Protein AF-A0A2A3VK66-F1 (afdb_monomer)

pLDDT: mean 79.7, std 14.82, range [38.5, 93.0]

Secondary structure (DSSP, 8-state):
---TT--EEEEEEEESSTTT-EEEEEEETTTTEEEEEESS--HHHHHHHHHHHHHHHHTT--EEEE---S----

Nearest PDB structures (foldseek):
  6qbv-assembly2_D  TM=5.826E-01  e=1.536E-01  Human T-lymphotropic virus 2
  6do9-assembly1_A  TM=5.295E-01  e=7.597E-01  Halalkalibacterium halodurans C-125
  7zoq-assembly1_A  TM=3.531E-01  e=2.291E-01  Desulfonema magnum
  6ozs-assembly1_A  TM=3.880E-01  e=6.221E-01  Mus musculus
  6g5m-assembly2_A  TM=6.408E-01  e=3.514E+00  Thioalkalivibrio paradoxus ARh 1

Sequence (74 aa):
MDLYSVRRIAMEEFAIQKGHRNTTVIVDVERKRVLWIERRRSRAQIRPFFEQLGPVRSAQVQAVAMDMDTAYDV

Radius of gyration: 12.42 Å; Cα contacts (8 Å, |Δi|>4): 110; chains: 1; bounding box: 27×22×31 Å

Solvent-accessible surface area (backbone atoms only — not comparable to full-atom values): 4656 Å² total; per-residue (Å²): 133,93,65,93,77,54,35,40,37,36,44,45,76,44,68,80,50,98,83,85,47,44,28,29,36,33,27,31,66,87,78,75,38,83,75,46,79,34,77,48,89,44,71,82,66,49,45,60,57,54,62,71,56,28,72,77,46,54,71,48,46,76,46,75,48,64,71,97,64,99,75,82,80,132

Foldseek 3Di:
DDLPQQAEKEWDWDDPDPDDFIKIWIARPVVRGTQDIGRDDAPVRCVVSDVVCPDVSVVNHNYYHYDDDDRDDD

Mean predicted aligned error: 6.94 Å

Structure (mmCIF, N/CA/C/O backbone):
data_AF-A0A2A3VK66-F1
#
_entry.id   AF-A0A2A3VK66-F1
#
loop_
_atom_site.group_PDB
_atom_site.id
_atom_site.type_symbol
_atom_site.label_atom_id
_atom_site.label_alt_id
_atom_site.label_comp_id
_atom_site.label_asym_id
_atom_site.label_entity_id
_atom_site.label_seq_id
_atom_site.pdbx_PDB_ins_code
_atom_site.Cartn_x
_atom_site.Cartn_y
_atom_site.Cartn_z
_atom_site.occupancy
_atom_site.B_iso_or_equiv
_atom_site.auth_seq_id
_atom_site.auth_comp_id
_atom_site.auth_asym_id
_atom_site.auth_atom_id
_atom_site.pdbx_PDB_model_num
ATOM 1 N N . MET A 1 1 ? -9.251 8.715 -5.735 1.00 55.84 1 MET A N 1
ATOM 2 C CA . MET A 1 1 ? -9.250 7.295 -5.330 1.00 55.84 1 MET A CA 1
ATOM 3 C C . MET A 1 1 ? -9.806 7.231 -3.918 1.00 55.84 1 MET A C 1
ATOM 5 O O . MET A 1 1 ? -9.352 8.007 -3.087 1.00 55.84 1 MET A O 1
ATOM 9 N N . ASP A 1 2 ? -10.835 6.425 -3.664 1.00 63.69 2 ASP A N 1
ATOM 10 C CA . ASP A 1 2 ? -11.416 6.294 -2.322 1.00 63.69 2 ASP A CA 1
ATOM 11 C C . ASP A 1 2 ? -10.557 5.341 -1.478 1.00 63.69 2 ASP A C 1
ATOM 13 O O . ASP A 1 2 ? -10.542 4.135 -1.718 1.00 63.69 2 ASP A O 1
ATOM 17 N N . LEU A 1 3 ? -9.804 5.909 -0.532 1.00 67.06 3 LEU A N 1
ATOM 18 C CA . LEU A 1 3 ? -8.925 5.190 0.396 1.00 67.06 3 LEU A CA 1
ATOM 19 C C . LEU A 1 3 ?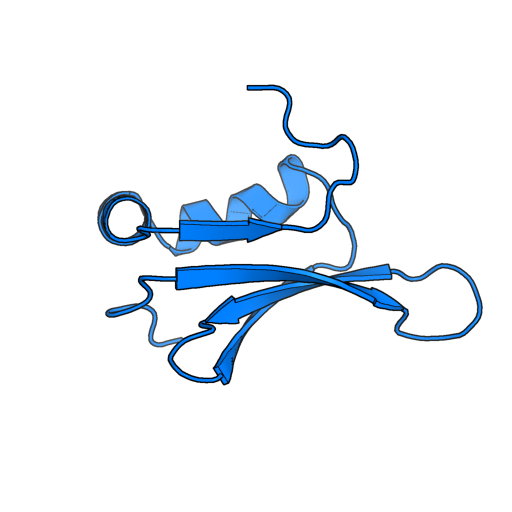 -9.491 5.157 1.830 1.00 67.06 3 LEU A C 1
ATOM 21 O O . LEU A 1 3 ? -8.788 4.747 2.749 1.00 67.06 3 LEU A O 1
ATOM 25 N N . TYR A 1 4 ? -10.734 5.607 2.061 1.00 64.88 4 TYR A N 1
ATOM 26 C CA . TYR A 1 4 ? -11.267 5.901 3.406 1.00 64.88 4 TYR A CA 1
ATOM 27 C C . TYR A 1 4 ? -11.499 4.682 4.314 1.00 64.88 4 TYR A C 1
ATOM 29 O O . TYR A 1 4 ? -11.932 4.840 5.452 1.00 64.88 4 TYR A O 1
ATOM 37 N N . SER A 1 5 ? -11.229 3.466 3.843 1.00 76.56 5 SER A N 1
ATOM 38 C CA . SER A 1 5 ? -11.536 2.244 4.592 1.00 76.56 5 SER A CA 1
ATOM 39 C C . SER A 1 5 ? -10.514 1.117 4.423 1.00 76.56 5 SER A C 1
ATOM 41 O O . SER A 1 5 ? -10.793 -0.032 4.774 1.00 76.56 5 SER A O 1
ATOM 43 N N . VAL A 1 6 ? -9.324 1.440 3.914 1.00 86.06 6 VAL A N 1
ATOM 44 C CA . VAL A 1 6 ? -8.250 0.467 3.697 1.00 86.06 6 VAL A CA 1
ATOM 45 C C . VAL A 1 6 ? -7.662 0.041 5.046 1.00 86.06 6 VAL A C 1
ATOM 47 O O . VAL A 1 6 ? -7.010 0.834 5.719 1.00 86.06 6 VAL A O 1
ATOM 50 N N . ARG A 1 7 ? -7.896 -1.215 5.445 1.00 90.75 7 ARG A N 1
ATOM 51 C CA . ARG A 1 7 ? -7.401 -1.783 6.716 1.00 90.75 7 ARG A CA 1
ATOM 52 C C . ARG A 1 7 ? -6.347 -2.860 6.530 1.00 90.75 7 ARG A C 1
ATOM 54 O O . ARG A 1 7 ? -5.492 -3.032 7.391 1.00 90.75 7 ARG A O 1
ATOM 61 N N . ARG A 1 8 ? -6.413 -3.605 5.432 1.00 93.00 8 ARG A N 1
ATOM 62 C CA . ARG A 1 8 ? -5.452 -4.657 5.107 1.00 93.00 8 ARG A CA 1
ATOM 63 C C . ARG A 1 8 ? -4.995 -4.444 3.681 1.00 93.00 8 ARG A C 1
ATOM 65 O O . ARG A 1 8 ? -5.829 -4.375 2.776 1.00 93.00 8 ARG A O 1
ATOM 72 N N . ILE A 1 9 ? -3.689 -4.325 3.499 1.00 92.88 9 ILE A N 1
ATOM 73 C CA . ILE A 1 9 ? -3.085 -4.202 2.176 1.00 92.88 9 ILE A CA 1
ATOM 74 C C . ILE A 1 9 ? -2.160 -5.377 1.903 1.00 92.88 9 ILE A C 1
ATOM 76 O O . ILE A 1 9 ? -1.572 -5.930 2.830 1.00 92.88 9 ILE A O 1
ATOM 80 N N . ALA A 1 10 ? -2.034 -5.750 0.636 1.00 90.94 10 ALA A N 1
ATOM 81 C CA . ALA A 1 10 ? -0.961 -6.620 0.176 1.00 90.94 10 ALA A CA 1
ATOM 82 C C . ALA A 1 10 ? -0.075 -5.862 -0.809 1.00 90.94 10 ALA A C 1
ATOM 84 O O . ALA A 1 10 ? -0.574 -5.064 -1.608 1.00 90.94 10 ALA A O 1
ATOM 85 N N . MET A 1 11 ? 1.227 -6.102 -0.718 1.00 90.38 11 MET A N 1
ATOM 86 C CA . MET A 1 11 ? 2.239 -5.579 -1.619 1.00 90.38 11 MET A CA 1
ATOM 87 C C . MET A 1 11 ? 2.877 -6.750 -2.347 1.00 90.38 11 MET A C 1
ATOM 89 O O . MET A 1 11 ? 3.577 -7.552 -1.734 1.00 90.38 11 MET A O 1
ATOM 93 N N . GLU A 1 12 ? 2.628 -6.829 -3.646 1.00 85.38 12 GLU A N 1
ATOM 94 C CA . GLU A 1 12 ? 3.059 -7.949 -4.478 1.00 85.38 12 GLU A CA 1
ATOM 95 C C . GLU A 1 12 ? 3.861 -7.445 -5.667 1.00 85.38 12 GLU A C 1
ATOM 97 O O . GLU A 1 12 ? 3.603 -6.364 -6.199 1.00 85.38 12 GLU A O 1
ATOM 102 N N . GLU A 1 13 ? 4.828 -8.239 -6.103 1.00 83.12 13 GLU A N 1
ATOM 103 C CA . GLU A 1 13 ? 5.661 -7.937 -7.257 1.00 83.12 13 GLU A CA 1
ATOM 104 C C . GLU A 1 13 ? 5.289 -8.877 -8.403 1.00 83.12 13 GLU A C 1
ATOM 106 O O . GLU A 1 13 ? 5.393 -10.094 -8.285 1.00 83.12 13 GLU A O 1
ATOM 111 N N . PHE A 1 14 ? 4.834 -8.327 -9.530 1.00 78.88 14 PHE A N 1
ATOM 112 C CA . PHE A 1 14 ? 4.469 -9.128 -10.697 1.00 78.88 14 PHE A CA 1
ATOM 113 C C . PHE A 1 14 ? 5.240 -8.680 -11.937 1.00 78.88 14 PHE A C 1
ATOM 115 O O . PHE A 1 14 ? 5.473 -7.490 -12.173 1.00 78.88 14 PHE A O 1
ATOM 122 N N . ALA A 1 15 ? 5.657 -9.651 -12.746 1.00 75.25 15 ALA A N 1
ATOM 123 C CA . ALA A 1 15 ? 6.357 -9.394 -13.994 1.00 75.25 15 ALA A CA 1
ATOM 124 C C . ALA A 1 15 ? 5.354 -8.992 -15.084 1.00 75.25 15 ALA A C 1
ATOM 126 O O . ALA A 1 15 ? 4.457 -9.760 -15.429 1.00 75.25 15 ALA A O 1
ATOM 127 N N . ILE A 1 16 ? 5.527 -7.802 -15.666 1.00 67.69 16 ILE A N 1
ATOM 128 C CA . ILE A 1 16 ? 4.647 -7.311 -16.742 1.00 67.69 16 ILE A CA 1
ATOM 129 C C . ILE A 1 16 ? 4.978 -7.973 -18.099 1.00 67.69 16 ILE A C 1
ATOM 131 O O . ILE A 1 16 ? 4.141 -7.982 -18.996 1.00 67.69 16 ILE A O 1
ATOM 135 N N . GLN A 1 17 ? 6.162 -8.580 -18.259 1.00 65.38 17 GLN A N 1
ATOM 136 C CA . GLN A 1 17 ? 6.577 -9.346 -19.448 1.00 65.38 17 GLN A CA 1
ATOM 137 C C . GLN A 1 17 ? 7.813 -10.217 -19.142 1.00 65.38 17 GLN A C 1
ATOM 139 O O . GLN A 1 17 ? 8.576 -9.906 -18.225 1.00 65.38 17 GLN A O 1
ATOM 144 N N . LYS A 1 18 ? 8.053 -11.281 -19.934 1.00 53.09 18 LYS A N 1
ATOM 145 C CA . LYS A 1 18 ? 9.313 -12.056 -19.893 1.00 53.09 18 LYS A CA 1
ATOM 146 C C . LYS A 1 18 ? 10.495 -11.115 -20.176 1.00 53.09 18 LYS A C 1
ATOM 148 O O . LYS A 1 18 ? 10.644 -10.667 -21.308 1.00 53.09 18 LYS A O 1
ATOM 153 N N . GLY A 1 19 ? 11.317 -10.830 -19.160 1.00 59.22 19 GLY A N 1
ATOM 154 C CA . GLY A 1 19 ? 12.552 -10.046 -19.315 1.00 59.22 19 GLY A CA 1
ATOM 155 C C . GLY A 1 19 ? 12.784 -8.897 -18.322 1.00 59.22 19 GLY A C 1
ATOM 156 O O . GLY A 1 19 ? 13.345 -7.886 -18.724 1.00 59.22 19 GLY A O 1
ATOM 157 N N . HIS A 1 20 ? 12.431 -9.043 -17.037 1.00 56.78 20 HIS A N 1
ATOM 158 C CA . HIS A 1 20 ? 12.919 -8.177 -15.937 1.00 56.78 20 HIS A CA 1
ATOM 1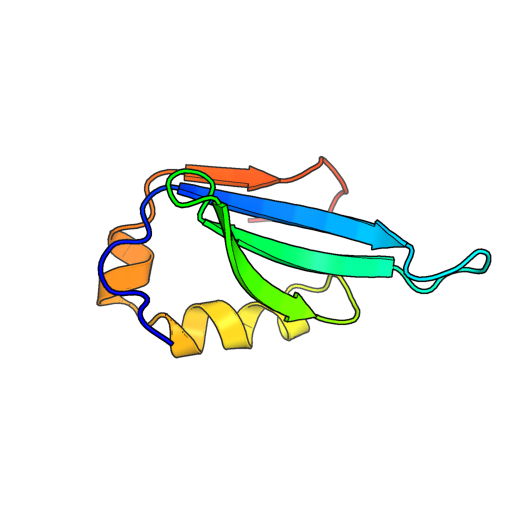59 C C . HIS A 1 20 ? 12.245 -6.804 -15.733 1.00 56.78 20 HIS A C 1
ATOM 161 O 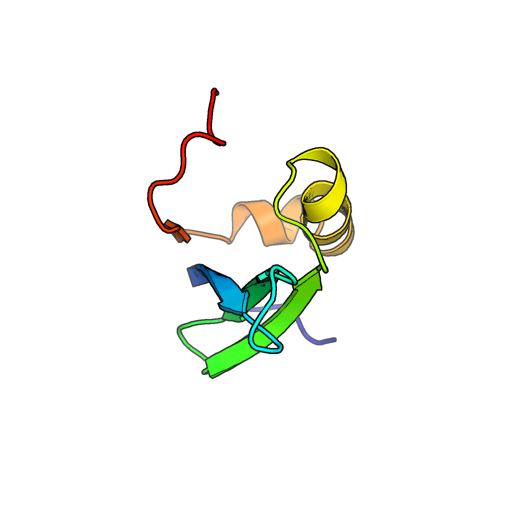O . HIS A 1 20 ? 12.885 -5.861 -15.263 1.00 56.78 20 HIS A O 1
ATOM 167 N N . ARG A 1 21 ? 10.942 -6.663 -16.014 1.00 62.78 21 ARG A N 1
ATOM 168 C CA . ARG A 1 21 ? 10.156 -5.517 -15.510 1.00 62.78 21 ARG A CA 1
ATOM 169 C C . ARG A 1 21 ? 9.151 -5.975 -14.475 1.00 62.78 21 ARG A C 1
ATOM 171 O O . ARG A 1 21 ? 7.985 -6.227 -14.783 1.00 62.78 21 ARG A O 1
ATOM 178 N N . ASN A 1 22 ? 9.642 -6.072 -13.254 1.00 69.69 22 ASN A N 1
ATOM 179 C CA . ASN A 1 22 ? 8.807 -6.298 -12.102 1.00 69.69 22 ASN A CA 1
ATOM 180 C C . ASN A 1 22 ? 8.101 -5.004 -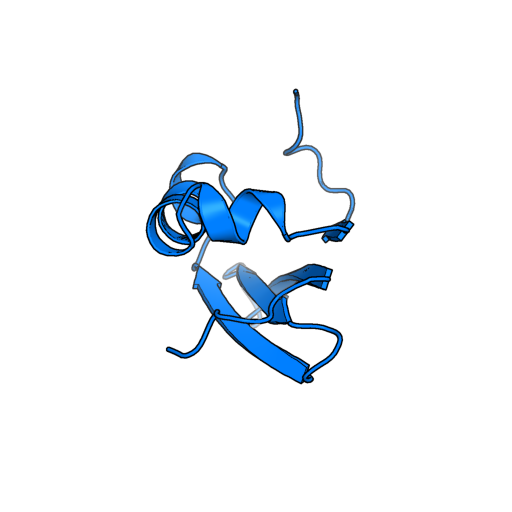11.707 1.00 69.69 22 ASN A C 1
ATOM 182 O O . ASN A 1 22 ? 8.680 -3.923 -11.769 1.00 69.69 22 ASN A O 1
ATOM 186 N N . THR A 1 23 ? 6.833 -5.103 -11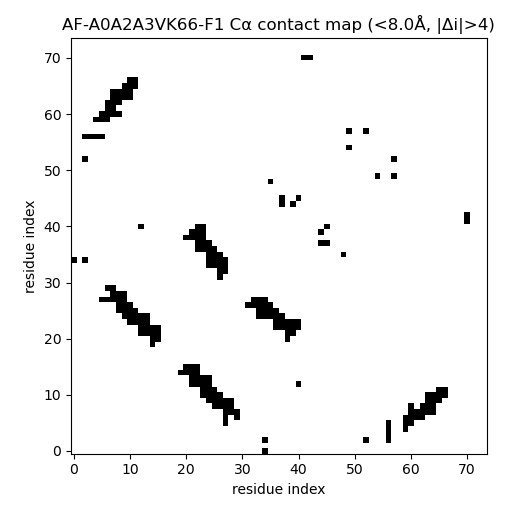.347 1.00 84.19 23 THR A N 1
ATOM 187 C CA . THR A 1 23 ? 6.028 -3.977 -10.886 1.00 84.19 23 THR A CA 1
ATOM 188 C C . THR A 1 23 ? 5.422 -4.342 -9.547 1.00 84.19 23 THR A C 1
ATOM 190 O O . THR A 1 23 ? 4.821 -5.402 -9.404 1.00 84.19 23 THR A O 1
ATOM 193 N N . THR A 1 24 ? 5.588 -3.453 -8.577 1.00 87.88 24 THR A N 1
ATOM 194 C CA . THR A 1 24 ? 4.945 -3.528 -7.273 1.00 87.88 24 THR A CA 1
ATOM 195 C C . THR A 1 24 ? 3.500 -3.076 -7.419 1.00 87.88 24 THR A C 1
ATOM 197 O O . THR A 1 24 ? 3.236 -1.962 -7.876 1.00 87.88 24 THR A O 1
ATOM 200 N N . VAL A 1 25 ? 2.554 -3.904 -7.002 1.00 89.94 25 VAL A N 1
ATOM 201 C CA . VAL A 1 25 ? 1.157 -3.518 -6.818 1.00 89.94 25 VAL A CA 1
ATOM 202 C C . VAL A 1 25 ? 0.845 -3.459 -5.334 1.00 89.94 25 VAL A C 1
ATOM 204 O O . VAL A 1 25 ? 1.246 -4.337 -4.577 1.00 89.94 25 VAL A O 1
ATOM 207 N N . ILE A 1 26 ? 0.111 -2.430 -4.923 1.00 91.25 26 ILE A N 1
ATOM 208 C CA . ILE A 1 26 ? -0.494 -2.362 -3.594 1.00 91.25 26 ILE A CA 1
ATOM 209 C C . ILE A 1 26 ? -1.992 -2.538 -3.775 1.00 91.25 26 ILE A C 1
ATOM 211 O O . ILE A 1 26 ? -2.619 -1.799 -4.540 1.00 91.25 26 ILE A O 1
ATOM 215 N N . VAL A 1 27 ? -2.570 -3.517 -3.087 1.00 92.06 27 VAL A N 1
ATOM 216 C CA . VAL A 1 27 ? -3.993 -3.852 -3.189 1.00 92.06 27 VAL A CA 1
ATOM 217 C C . VAL A 1 27 ? -4.675 -3.789 -1.829 1.00 92.06 27 VAL A C 1
ATOM 219 O O . VAL A 1 27 ? -4.087 -4.176 -0.825 1.00 92.06 27 VAL A O 1
ATOM 222 N N . ASP A 1 28 ? -5.931 -3.344 -1.796 1.00 92.81 28 ASP A N 1
ATOM 223 C CA . ASP A 1 28 ? -6.847 -3.613 -0.684 1.00 92.81 28 ASP A CA 1
ATOM 224 C C . ASP A 1 28 ? -7.313 -5.064 -0.825 1.00 92.81 28 ASP A C 1
ATOM 226 O O . ASP A 1 28 ? -8.055 -5.397 -1.757 1.00 92.81 28 ASP A O 1
ATOM 230 N N . VAL A 1 29 ? -6.864 -5.929 0.084 1.00 89.12 29 VAL A N 1
ATOM 231 C CA . VAL A 1 29 ? -7.206 -7.359 0.062 1.00 89.12 29 VAL A CA 1
ATOM 232 C C . VAL A 1 29 ? -8.650 -7.629 0.479 1.00 89.12 29 VAL A C 1
ATOM 234 O O . VAL A 1 29 ? -9.231 -8.610 0.020 1.00 89.12 29 VAL A O 1
ATOM 237 N N . GLU A 1 30 ? -9.268 -6.765 1.291 1.00 89.50 30 GLU A N 1
ATOM 238 C CA . GLU A 1 30 ? -10.675 -6.927 1.678 1.00 89.50 30 GLU A CA 1
ATOM 239 C C . GLU A 1 30 ? -11.599 -6.607 0.500 1.00 89.50 30 GLU A C 1
ATOM 241 O O . GLU A 1 30 ? -12.561 -7.328 0.235 1.00 89.50 30 GLU A O 1
ATOM 246 N N . ARG A 1 31 ? -11.300 -5.528 -0.233 1.00 88.06 31 ARG A N 1
ATOM 247 C CA . ARG A 1 31 ? -12.147 -5.038 -1.336 1.00 88.06 31 ARG A CA 1
ATOM 248 C C . ARG A 1 31 ? -11.704 -5.511 -2.713 1.00 88.06 31 ARG A C 1
ATOM 250 O O . ARG A 1 31 ? -12.398 -5.219 -3.686 1.00 88.06 31 ARG A O 1
ATOM 257 N N . LYS A 1 32 ? -10.576 -6.222 -2.805 1.00 88.19 32 LYS A N 1
ATOM 258 C CA . LYS A 1 32 ? -9.958 -6.700 -4.054 1.00 88.19 32 LYS A CA 1
ATOM 259 C C . LYS A 1 32 ? -9.739 -5.565 -5.063 1.00 88.19 32 LYS A C 1
ATOM 261 O O . LYS A 1 32 ? -10.077 -5.690 -6.238 1.00 88.19 32 LYS A O 1
ATOM 266 N N . ARG A 1 33 ? -9.212 -4.429 -4.594 1.00 89.62 33 ARG A N 1
ATOM 267 C CA . ARG A 1 33 ? -8.974 -3.229 -5.417 1.00 89.62 33 ARG A CA 1
ATOM 268 C C . ARG A 1 33 ? -7.494 -2.901 -5.486 1.00 89.62 33 ARG A C 1
ATOM 270 O O . ARG A 1 33 ? -6.821 -2.898 -4.462 1.00 89.62 33 ARG A O 1
ATOM 277 N N . VAL A 1 34 ? -7.018 -2.544 -6.676 1.00 90.50 34 VAL A N 1
ATOM 278 C CA . VAL A 1 34 ? -5.683 -1.964 -6.846 1.00 90.50 34 VAL A CA 1
ATOM 279 C C . VAL A 1 34 ? -5.692 -0.538 -6.307 1.00 90.50 34 VAL A C 1
ATOM 281 O O . VAL A 1 34 ? -6.509 0.278 -6.732 1.00 90.50 34 VAL A O 1
ATOM 284 N N . LEU A 1 35 ? -4.795 -0.258 -5.367 1.00 91.50 35 LEU A N 1
ATOM 285 C CA . LEU A 1 35 ? -4.594 1.058 -4.761 1.00 91.50 35 LEU A CA 1
ATOM 286 C C . LEU A 1 35 ? -3.401 1.785 -5.378 1.00 91.50 35 LEU A C 1
ATOM 288 O O . LEU A 1 35 ? -3.400 3.007 -5.466 1.00 91.50 35 LEU A O 1
ATOM 292 N N . TRP A 1 36 ? -2.379 1.041 -5.799 1.00 91.31 36 TRP A N 1
ATOM 293 C CA . TRP A 1 36 ? -1.163 1.618 -6.357 1.00 91.31 36 TRP A CA 1
ATOM 294 C C . TRP A 1 36 ? -0.449 0.637 -7.278 1.00 91.31 36 TRP A C 1
ATOM 296 O O . TRP A 1 36 ? -0.506 -0.573 -7.064 1.00 91.31 36 TRP A O 1
ATOM 306 N N . ILE A 1 37 ? 0.253 1.173 -8.274 1.00 90.12 37 ILE A N 1
ATOM 307 C CA . ILE A 1 37 ? 1.142 0.429 -9.165 1.00 90.12 37 ILE A CA 1
ATOM 308 C C . ILE A 1 37 ? 2.442 1.227 -9.277 1.00 90.12 37 ILE A C 1
ATOM 310 O O . ILE A 1 37 ? 2.419 2.375 -9.711 1.00 90.12 37 ILE A O 1
ATOM 314 N N . GLU A 1 38 ? 3.568 0.615 -8.924 1.00 88.00 38 GLU A N 1
ATOM 315 C CA . GLU A 1 38 ? 4.902 1.201 -9.034 1.00 88.00 38 GLU A CA 1
ATOM 316 C C . GLU A 1 38 ? 5.831 0.267 -9.802 1.00 88.00 38 GLU A C 1
ATOM 318 O O . GLU A 1 38 ? 5.904 -0.924 -9.525 1.00 88.00 38 GLU A O 1
ATOM 323 N N . ARG A 1 39 ? 6.608 0.795 -10.746 1.00 83.56 39 ARG A N 1
ATOM 324 C CA . ARG A 1 39 ? 7.453 -0.021 -11.639 1.00 83.56 39 ARG A CA 1
ATOM 325 C C . ARG A 1 39 ? 8.689 -0.618 -10.971 1.00 83.56 39 ARG A C 1
ATOM 327 O O . ARG A 1 39 ? 9.531 -1.193 -11.654 1.00 83.56 39 ARG A O 1
ATOM 334 N N . ARG A 1 40 ? 8.873 -0.391 -9.677 1.00 77.94 40 ARG A N 1
ATOM 335 C CA . ARG A 1 40 ? 10.036 -0.838 -8.919 1.00 77.94 40 ARG A CA 1
ATOM 336 C C . ARG A 1 40 ? 9.658 -1.026 -7.455 1.00 77.94 40 ARG A C 1
ATOM 338 O O . ARG A 1 40 ? 8.703 -0.439 -6.948 1.00 77.94 40 ARG A O 1
ATOM 345 N N . ARG A 1 41 ? 10.454 -1.822 -6.760 1.00 75.38 41 ARG A N 1
ATOM 346 C CA . ARG A 1 41 ? 10.268 -2.140 -5.349 1.00 75.38 41 ARG A CA 1
ATOM 347 C C . ARG A 1 41 ? 11.382 -1.510 -4.521 1.00 75.38 41 ARG A C 1
ATOM 349 O O . ARG A 1 41 ? 12.318 -2.174 -4.104 1.00 75.38 41 ARG A O 1
ATOM 356 N N . SER A 1 42 ? 11.317 -0.196 -4.320 1.00 82.00 42 SER A N 1
ATOM 357 C CA . SER A 1 42 ? 12.216 0.498 -3.389 1.00 82.00 42 SER A CA 1
ATOM 358 C C . SER A 1 42 ? 11.418 1.346 -2.406 1.00 82.00 42 SER A C 1
ATOM 360 O O . SER A 1 42 ? 10.371 1.897 -2.756 1.00 82.00 42 SER A O 1
ATOM 362 N N . ARG A 1 43 ? 11.924 1.493 -1.174 1.00 79.50 43 ARG A N 1
ATOM 363 C CA . ARG A 1 43 ? 11.289 2.319 -0.130 1.00 79.50 43 ARG A CA 1
ATOM 364 C C . ARG A 1 43 ? 11.028 3.746 -0.617 1.00 79.50 43 ARG A C 1
ATOM 366 O O . ARG A 1 43 ? 9.968 4.299 -0.342 1.00 79.50 43 ARG A O 1
ATOM 373 N N . ALA A 1 44 ? 11.958 4.315 -1.388 1.00 84.94 44 ALA A N 1
ATOM 374 C CA . ALA A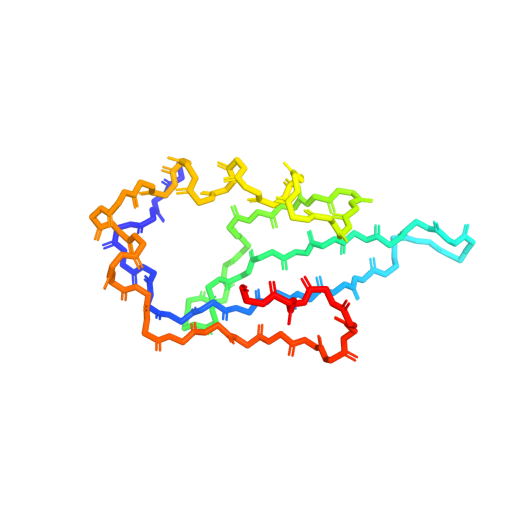 1 44 ? 11.823 5.646 -1.975 1.00 84.94 44 ALA A CA 1
ATOM 375 C C . ALA A 1 44 ? 10.651 5.750 -2.965 1.00 84.94 44 ALA A C 1
ATOM 377 O O . ALA A 1 44 ? 10.007 6.789 -3.037 1.00 84.94 44 ALA A O 1
ATOM 378 N N . GLN A 1 45 ? 10.351 4.679 -3.700 1.00 84.69 45 GLN A N 1
ATOM 379 C CA . GLN A 1 45 ? 9.295 4.678 -4.715 1.00 84.69 45 GLN A CA 1
ATOM 380 C C . GLN A 1 45 ? 7.928 4.262 -4.178 1.00 84.69 45 GLN A C 1
ATOM 382 O O . GLN A 1 45 ? 6.908 4.632 -4.746 1.00 84.69 45 GLN A O 1
ATOM 387 N N . ILE A 1 46 ? 7.898 3.535 -3.063 1.00 85.81 46 ILE A N 1
ATOM 388 C CA . ILE A 1 46 ? 6.660 3.190 -2.358 1.00 85.81 46 ILE A CA 1
ATOM 389 C C . ILE A 1 46 ? 6.233 4.317 -1.402 1.00 85.81 46 ILE A C 1
ATOM 391 O O . ILE A 1 46 ? 5.043 4.506 -1.165 1.00 85.81 46 ILE A O 1
ATOM 395 N N . ARG A 1 47 ? 7.172 5.108 -0.866 1.00 88.19 47 ARG A N 1
ATOM 396 C CA . ARG A 1 47 ? 6.890 6.236 0.042 1.00 88.19 47 ARG A CA 1
ATOM 397 C C . ARG A 1 47 ? 5.762 7.178 -0.441 1.00 88.19 47 ARG A C 1
ATOM 399 O O . ARG A 1 47 ? 4.902 7.475 0.389 1.00 88.19 47 ARG A O 1
ATOM 406 N N . PRO A 1 48 ? 5.683 7.586 -1.725 1.00 91.44 48 PRO A N 1
ATOM 407 C CA . PRO A 1 48 ? 4.599 8.436 -2.224 1.00 91.44 48 PRO A CA 1
ATOM 408 C C . PRO A 1 48 ? 3.192 7.871 -1.991 1.00 91.44 48 PRO A C 1
ATOM 410 O O . PRO A 1 48 ? 2.260 8.635 -1.742 1.00 91.44 48 PRO A O 1
ATOM 413 N N . PHE A 1 49 ? 3.025 6.543 -2.010 1.00 89.38 49 PHE A N 1
ATOM 414 C CA . PHE A 1 49 ? 1.743 5.916 -1.685 1.00 89.38 49 PHE A CA 1
ATOM 415 C C . PHE A 1 49 ? 1.330 6.210 -0.236 1.00 89.38 49 PHE A C 1
ATOM 417 O O . PHE A 1 49 ? 0.201 6.632 0.014 1.00 89.38 49 PHE A O 1
ATOM 424 N N . PHE A 1 50 ? 2.246 6.040 0.721 1.00 88.12 50 PHE A N 1
ATOM 425 C CA . PHE A 1 50 ? 1.968 6.305 2.137 1.00 88.12 50 PHE A CA 1
ATOM 426 C C . PHE A 1 50 ? 1.797 7.802 2.428 1.00 88.12 50 PHE A C 1
ATOM 428 O O . PHE A 1 50 ? 0.969 8.179 3.258 1.00 88.12 50 PHE A O 1
ATOM 435 N N . GLU A 1 51 ? 2.513 8.667 1.710 1.00 91.12 51 GLU A N 1
ATOM 436 C CA . GLU A 1 51 ? 2.318 10.120 1.779 1.00 91.12 51 GLU A CA 1
ATOM 437 C C . GLU A 1 51 ? 0.924 10.524 1.278 1.00 91.12 51 GLU A C 1
ATOM 439 O O . GLU A 1 51 ? 0.248 11.324 1.925 1.00 91.12 51 GLU A O 1
ATOM 444 N N . GLN A 1 52 ? 0.442 9.914 0.188 1.00 89.56 52 GLN A N 1
ATOM 445 C CA . GLN A 1 52 ? -0.912 10.142 -0.325 1.00 89.56 52 GLN A CA 1
ATOM 446 C C . GLN A 1 52 ? -1.998 9.554 0.589 1.00 89.56 52 GLN A C 1
ATOM 448 O O . GLN A 1 52 ? -3.067 10.153 0.754 1.00 89.56 52 GLN A O 1
ATOM 453 N N . LEU A 1 53 ? -1.738 8.393 1.199 1.00 88.75 53 LEU A N 1
ATOM 454 C CA . LEU A 1 53 ? -2.623 7.792 2.195 1.00 88.75 53 LEU A CA 1
ATOM 455 C C . LEU A 1 53 ? -2.788 8.743 3.393 1.00 88.75 53 LEU A C 1
ATOM 457 O O . LEU A 1 53 ? -3.909 8.967 3.872 1.00 88.75 53 LEU A O 1
ATOM 461 N N . GLY A 1 54 ? -1.681 9.368 3.798 1.00 89.94 54 GLY A N 1
ATOM 462 C CA . GLY A 1 54 ? -1.597 10.319 4.895 1.00 89.94 54 GLY A CA 1
ATOM 463 C C . GLY A 1 54 ? -1.556 9.631 6.264 1.00 89.94 54 GLY A C 1
ATOM 464 O O . GLY A 1 54 ? -1.884 8.445 6.384 1.00 89.94 54 GLY A O 1
ATOM 465 N N . PRO A 1 55 ? -1.186 10.360 7.331 1.00 88.69 55 PRO A N 1
ATOM 466 C CA . PRO A 1 55 ? -0.957 9.782 8.658 1.00 88.69 55 PRO A CA 1
ATOM 467 C C . PRO A 1 55 ? -2.217 9.150 9.261 1.00 88.69 55 PRO A C 1
ATOM 469 O O . PRO A 1 55 ? -2.154 8.054 9.811 1.00 88.69 55 PRO A O 1
ATOM 472 N N . VAL A 1 56 ? -3.379 9.793 9.099 1.00 89.12 56 VAL A N 1
ATOM 473 C CA . VAL A 1 56 ? -4.654 9.316 9.665 1.00 89.12 56 VAL A CA 1
ATOM 474 C C . VAL A 1 56 ? -5.053 7.956 9.096 1.00 89.12 56 VAL A C 1
ATOM 476 O O . VAL A 1 56 ? -5.438 7.069 9.850 1.00 89.12 56 VAL A O 1
ATOM 479 N N . ARG A 1 57 ? -4.962 7.771 7.774 1.00 88.31 57 ARG A N 1
ATOM 480 C CA . ARG A 1 57 ? -5.349 6.505 7.132 1.00 88.31 57 ARG A CA 1
ATOM 481 C C . ARG A 1 57 ? -4.252 5.455 7.254 1.00 88.31 57 ARG A C 1
ATOM 483 O O . ARG A 1 57 ? -4.566 4.287 7.430 1.00 88.31 57 ARG A O 1
ATOM 490 N N . SER A 1 58 ? -2.983 5.864 7.246 1.00 88.88 58 SER A N 1
ATOM 491 C CA . SER A 1 58 ? -1.863 4.955 7.520 1.00 88.88 58 SER A CA 1
ATOM 492 C C . SER A 1 58 ? -1.998 4.308 8.899 1.00 88.88 58 SER A C 1
ATOM 494 O O . SER A 1 58 ? -1.806 3.106 9.023 1.00 88.88 58 SER A O 1
ATOM 496 N N . ALA A 1 59 ? -2.436 5.064 9.911 1.00 88.56 59 ALA A N 1
ATOM 497 C CA . ALA A 1 59 ? -2.709 4.537 11.249 1.00 88.56 59 ALA A CA 1
ATOM 498 C C . ALA A 1 59 ? -3.902 3.557 11.313 1.00 88.56 59 ALA A C 1
ATOM 500 O O . ALA A 1 59 ? -4.048 2.832 12.293 1.00 88.56 59 ALA A O 1
ATOM 501 N N . GLN A 1 60 ? -4.766 3.529 10.292 1.00 89.81 60 GLN A N 1
ATOM 502 C CA . GLN A 1 60 ? -5.884 2.583 10.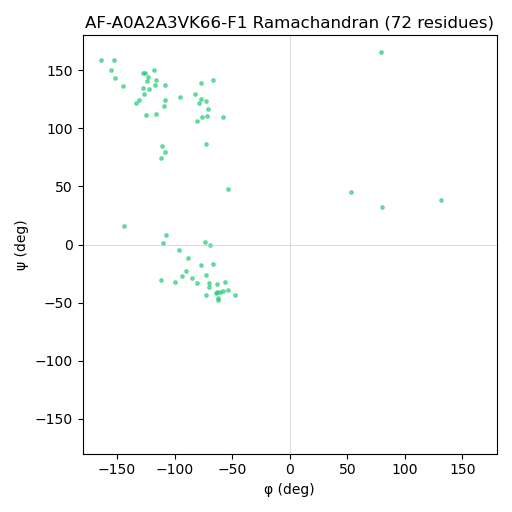194 1.00 89.81 60 GLN A CA 1
ATOM 503 C C . GLN A 1 60 ? -5.492 1.269 9.508 1.00 89.81 60 GLN A C 1
ATOM 505 O O . GLN A 1 60 ? -6.269 0.312 9.556 1.00 89.81 60 GLN A O 1
ATOM 510 N N . VAL A 1 61 ? -4.312 1.206 8.880 1.00 90.25 61 VAL A N 1
ATOM 511 C CA . VAL A 1 61 ? -3.778 -0.029 8.304 1.00 90.25 61 VAL A CA 1
ATOM 512 C C . VAL A 1 61 ? -3.366 -0.954 9.445 1.00 90.25 61 VAL A C 1
ATOM 514 O O . VAL A 1 61 ? -2.481 -0.649 10.235 1.00 90.25 61 VAL A O 1
ATOM 517 N N . GLN A 1 62 ? -4.035 -2.096 9.531 1.00 92.19 62 GLN A N 1
ATOM 518 C CA . GLN A 1 62 ? -3.860 -3.100 10.578 1.00 92.19 62 GLN A CA 1
ATOM 519 C C . GLN A 1 62 ? -2.868 -4.188 10.171 1.00 92.19 62 GLN A C 1
ATOM 521 O O . GLN A 1 62 ? -2.266 -4.823 11.031 1.00 92.19 62 GLN A O 1
ATOM 526 N N . ALA A 1 63 ? -2.735 -4.441 8.868 1.00 90.12 63 ALA A N 1
ATOM 527 C CA . ALA A 1 63 ? -1.839 -5.457 8.339 1.00 90.12 63 ALA A CA 1
ATOM 528 C C . ALA A 1 63 ? -1.356 -5.093 6.933 1.00 90.12 63 ALA A C 1
ATOM 530 O O . ALA A 1 63 ? -2.125 -4.586 6.108 1.00 90.12 63 ALA A O 1
ATOM 531 N N . VAL A 1 64 ? -0.093 -5.419 6.667 1.00 89.00 64 VAL A N 1
ATOM 532 C CA . VAL A 1 64 ? 0.530 -5.353 5.345 1.00 89.00 64 VAL A CA 1
ATOM 533 C C . VAL A 1 64 ? 1.093 -6.738 5.043 1.00 89.00 64 VAL A C 1
ATOM 535 O O . VAL A 1 64 ? 2.022 -7.181 5.711 1.00 89.00 64 VAL A O 1
ATOM 538 N N . ALA A 1 65 ? 0.502 -7.441 4.079 1.00 89.62 65 ALA A N 1
ATOM 539 C CA . ALA A 1 65 ? 1.065 -8.678 3.548 1.00 89.62 65 ALA A CA 1
ATOM 540 C C . ALA A 1 65 ? 2.129 -8.324 2.507 1.00 89.62 65 ALA A C 1
ATOM 542 O O . ALA A 1 65 ? 1.879 -7.495 1.633 1.00 89.62 65 ALA A O 1
ATOM 543 N N . MET A 1 66 ? 3.320 -8.901 2.626 1.00 83.88 66 MET A N 1
ATOM 544 C CA . MET A 1 66 ? 4.449 -8.610 1.743 1.00 83.88 66 MET A CA 1
ATOM 545 C C . MET A 1 66 ? 5.240 -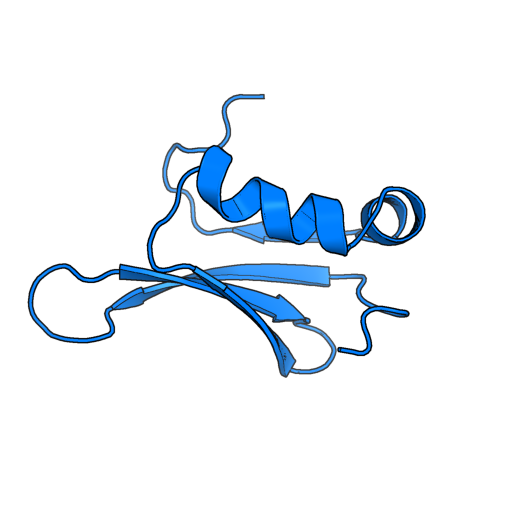9.887 1.538 1.00 83.88 66 MET A C 1
ATOM 547 O O . MET A 1 66 ? 5.492 -10.603 2.509 1.00 83.88 66 MET A O 1
ATOM 551 N N . ASP A 1 67 ? 5.647 -10.147 0.302 1.00 72.75 67 ASP A N 1
ATOM 552 C CA . ASP A 1 67 ? 6.569 -11.242 0.027 1.00 72.75 67 ASP A CA 1
ATOM 553 C C . ASP A 1 67 ? 7.941 -10.945 0.659 1.00 72.75 67 ASP A C 1
ATOM 555 O O . ASP A 1 67 ? 8.394 -9.793 0.655 1.00 72.75 67 ASP A O 1
ATOM 559 N N . MET A 1 68 ? 8.606 -11.959 1.217 1.00 56.03 68 MET A N 1
ATOM 560 C CA . MET A 1 68 ? 9.946 -11.816 1.791 1.00 56.03 68 MET A CA 1
ATOM 561 C C . MET A 1 68 ? 10.967 -11.654 0.663 1.00 56.03 68 MET A C 1
ATOM 563 O O . MET A 1 68 ? 11.610 -12.605 0.240 1.00 56.03 68 MET A O 1
ATOM 567 N N . ASP A 1 69 ? 11.152 -10.416 0.220 1.00 53.56 69 ASP A N 1
ATOM 568 C CA . ASP A 1 69 ? 12.434 -9.982 -0.313 1.00 53.56 69 ASP A CA 1
ATOM 569 C C . ASP A 1 69 ? 12.901 -8.783 0.515 1.00 53.56 69 ASP A C 1
ATOM 571 O O . ASP A 1 69 ? 12.119 -7.894 0.863 1.00 53.56 69 ASP A O 1
ATOM 575 N N . THR A 1 70 ? 14.168 -8.854 0.888 1.00 43.22 70 THR A N 1
ATOM 576 C CA . THR A 1 70 ? 14.979 -8.174 1.910 1.00 43.22 70 THR A CA 1
ATOM 577 C C . THR A 1 70 ? 14.963 -6.628 1.894 1.00 43.22 70 THR A C 1
ATOM 579 O O . THR A 1 70 ? 16.002 -5.980 1.953 1.00 43.22 70 THR A O 1
ATOM 582 N N . ALA A 1 71 ? 13.790 -5.994 1.814 1.00 45.16 71 ALA A N 1
ATOM 583 C CA . ALA A 1 71 ? 13.623 -4.539 1.698 1.00 45.16 71 ALA A CA 1
ATOM 584 C C . ALA A 1 71 ? 13.035 -3.860 2.953 1.00 45.16 71 ALA A C 1
ATOM 586 O O . ALA A 1 71 ? 12.839 -2.642 2.952 1.00 45.16 71 ALA A O 1
ATOM 587 N N . TYR A 1 72 ? 12.762 -4.624 4.014 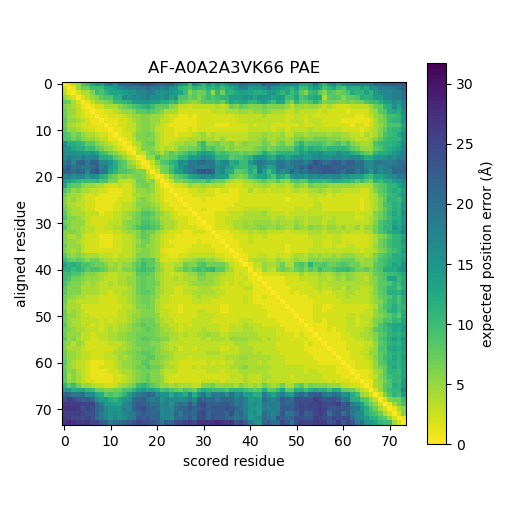1.00 43.78 72 TYR A N 1
ATOM 588 C CA . TYR A 1 72 ? 12.325 -4.111 5.314 1.00 43.78 72 TYR A CA 1
ATOM 589 C C . TYR A 1 72 ? 13.451 -4.263 6.333 1.00 43.78 72 TYR A C 1
ATOM 591 O O . TYR A 1 72 ? 13.443 -5.195 7.129 1.00 43.78 72 TYR A O 1
ATOM 599 N N . ASP A 1 73 ? 14.414 -3.344 6.291 1.00 38.50 73 ASP A N 1
ATOM 600 C CA . ASP A 1 73 ? 15.212 -3.036 7.477 1.00 38.50 73 ASP A CA 1
ATOM 601 C C . ASP A 1 73 ? 14.558 -1.823 8.161 1.00 38.50 73 ASP A C 1
ATOM 603 O O . ASP A 1 73 ? 14.198 -0.840 7.491 1.00 38.50 73 ASP A O 1
ATOM 607 N N . VAL A 1 74 ? 14.273 -1.987 9.455 1.00 42.56 74 VAL A N 1
ATOM 608 C CA . VAL A 1 74 ? 13.392 -1.139 10.283 1.00 42.56 74 VAL A CA 1
ATOM 609 C C . VAL A 1 74 ? 14.028 0.222 10.541 1.00 42.56 74 VAL A C 1
ATOM 611 O O . VAL A 1 74 ? 15.175 0.255 11.030 1.00 42.56 74 VAL A O 1
#